Protein AF-A0A524QUI2-F1 (afdb_monomer)

Radius of gyration: 18.44 Å; Cα contacts (8 Å, |Δi|>4): 104; chains: 1; bounding box: 40×35×57 Å

Sequence (102 aa):
MTIYIGADSATIFTHPLTTIGPIGFDQATVDGNGIVTAEIVTNNTINLAAEDLHVFSNRSLYVASVVTLPGTNNQIVRVRASDYFDINGIVEISARVGGEDF

Secondary struct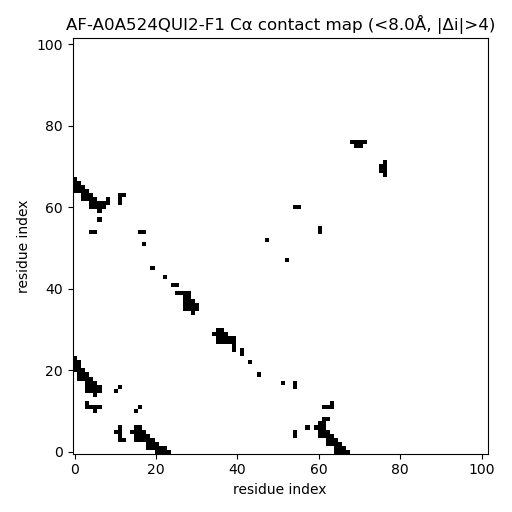ure (DSSP, 8-state):
-EEEEES-TTTTTTS-SEEE-PPP-PPPPB-TTS-B-S--------PPPHHHHGGGGSSS-EEEEE-----BTTBPP---TT--------------------

Mean predicted aligned error: 8.12 Å

Foldseek 3Di:
DKKFKDLDPVCRVPDGQDMFDPDDDDDADADPVRHRPDDGDDDDDTDDDPSRCVSVVRPDMDMDDDDDDDDDPPDDDDDDPPDDDDDDDDDDDDDDDDDDDD

Structure (mmCIF, N/CA/C/O backbone):
data_AF-A0A524QUI2-F1
#
_entry.id   AF-A0A524QUI2-F1
#
loop_
_atom_site.group_PDB
_atom_site.id
_atom_site.type_symbol
_atom_site.label_atom_id
_atom_site.label_alt_id
_atom_site.label_comp_id
_atom_site.label_asym_id
_atom_site.label_entity_id
_atom_site.label_seq_id
_atom_site.pdbx_PDB_ins_code
_atom_site.Cartn_x
_atom_site.Cartn_y
_atom_site.Cartn_z
_atom_site.occupancy
_atom_site.B_iso_or_equiv
_atom_site.auth_seq_id
_atom_site.auth_comp_id
_atom_site.auth_asym_id
_atom_site.auth_atom_id
_atom_site.pdbx_PDB_model_num
ATOM 1 N N . MET A 1 1 ? -4.219 4.447 0.120 1.00 87.31 1 MET A N 1
ATOM 2 C CA . MET A 1 1 ? -2.845 3.912 0.204 1.00 87.31 1 MET A CA 1
ATOM 3 C C . MET A 1 1 ? -2.102 4.220 -1.076 1.00 87.31 1 MET A C 1
ATOM 5 O O . MET A 1 1 ? -2.717 4.232 -2.132 1.00 87.31 1 MET A O 1
ATOM 9 N N . THR A 1 2 ? -0.799 4.431 -0.978 1.00 91.12 2 THR A N 1
ATOM 10 C CA . THR A 1 2 ? 0.104 4.522 -2.129 1.00 91.12 2 THR A CA 1
ATOM 11 C C . THR A 1 2 ? 1.245 3.542 -1.912 1.00 91.12 2 THR A C 1
ATOM 13 O O . THR A 1 2 ? 1.756 3.440 -0.796 1.00 91.12 2 THR A O 1
ATOM 16 N N . ILE A 1 3 ? 1.626 2.815 -2.955 1.00 90.38 3 ILE A N 1
ATOM 17 C CA . ILE A 1 3 ? 2.794 1.936 -2.958 1.00 90.38 3 ILE A CA 1
ATOM 18 C C . ILE A 1 3 ? 3.903 2.637 -3.744 1.00 90.38 3 ILE A C 1
ATOM 20 O O . ILE A 1 3 ? 3.676 3.139 -4.839 1.00 90.38 3 ILE A O 1
ATOM 24 N N . TYR A 1 4 ? 5.098 2.668 -3.178 1.00 92.19 4 TYR A N 1
ATOM 25 C CA . TYR A 1 4 ? 6.314 3.199 -3.772 1.00 92.19 4 TYR A CA 1
ATOM 26 C C . TYR A 1 4 ? 7.232 2.028 -4.092 1.00 92.19 4 TYR A C 1
ATOM 28 O O . TYR A 1 4 ? 7.400 1.130 -3.263 1.00 92.19 4 TYR A O 1
ATOM 36 N N . ILE A 1 5 ? 7.831 2.043 -5.278 1.00 91.12 5 ILE A N 1
ATOM 37 C CA . ILE A 1 5 ? 8.799 1.035 -5.706 1.00 91.12 5 ILE A CA 1
ATOM 38 C C . ILE A 1 5 ? 10.091 1.753 -6.089 1.00 91.12 5 ILE A C 1
ATOM 40 O O . ILE A 1 5 ? 10.059 2.750 -6.811 1.00 91.12 5 ILE A O 1
ATOM 44 N N . GLY A 1 6 ? 11.234 1.264 -5.610 1.00 92.56 6 GLY A N 1
ATOM 45 C CA . GLY A 1 6 ? 12.534 1.881 -5.876 1.00 92.56 6 GLY A CA 1
ATOM 46 C C . GLY A 1 6 ? 13.704 0.903 -5.802 1.00 92.56 6 GLY A C 1
ATOM 47 O O . GLY A 1 6 ? 13.580 -0.185 -5.248 1.00 92.56 6 GLY A O 1
ATOM 48 N N . ALA A 1 7 ? 14.855 1.297 -6.350 1.00 92.81 7 ALA A N 1
ATOM 49 C CA . ALA A 1 7 ? 16.093 0.509 -6.286 1.00 92.81 7 ALA A CA 1
ATOM 50 C C . ALA A 1 7 ? 16.898 0.732 -4.990 1.00 92.81 7 ALA A C 1
ATOM 52 O O . ALA A 1 7 ? 17.808 -0.039 -4.690 1.00 92.81 7 ALA A O 1
ATOM 53 N N . ASP A 1 8 ? 16.556 1.764 -4.214 1.00 93.50 8 ASP A N 1
ATOM 54 C CA . ASP A 1 8 ? 17.199 2.122 -2.951 1.00 93.50 8 ASP A CA 1
ATOM 55 C C . ASP A 1 8 ? 16.134 2.444 -1.893 1.00 93.50 8 ASP A C 1
ATOM 57 O O . ASP A 1 8 ? 15.270 3.304 -2.083 1.00 93.50 8 ASP A O 1
ATOM 61 N N . SER A 1 9 ? 16.186 1.739 -0.764 1.00 94.50 9 SER A N 1
ATOM 62 C CA . SER A 1 9 ? 15.239 1.910 0.337 1.00 94.50 9 SER A CA 1
ATOM 63 C C . SER A 1 9 ? 15.395 3.247 1.062 1.00 94.50 9 SER A C 1
ATOM 65 O O . SER A 1 9 ? 14.417 3.733 1.630 1.00 94.50 9 SER A O 1
ATOM 67 N N . ALA A 1 10 ? 16.576 3.874 1.027 1.00 96.00 10 ALA A N 1
ATOM 68 C CA . ALA A 1 10 ? 16.807 5.159 1.688 1.00 96.00 10 ALA A CA 1
ATOM 69 C C . ALA A 1 10 ? 16.078 6.317 0.986 1.00 96.00 10 ALA A C 1
ATOM 71 O O . ALA A 1 10 ? 15.720 7.310 1.621 1.00 96.00 10 ALA A O 1
ATOM 72 N N . THR A 1 11 ? 15.839 6.188 -0.320 1.00 95.31 11 THR A N 1
ATOM 73 C CA . THR A 1 11 ? 15.268 7.248 -1.162 1.00 95.31 11 THR A CA 1
ATOM 74 C C . THR A 1 11 ? 13.858 6.941 -1.661 1.00 95.31 11 THR A C 1
ATOM 76 O O . THR A 1 11 ? 13.225 7.822 -2.237 1.00 95.31 11 THR A O 1
ATOM 79 N N . ILE A 1 12 ? 13.307 5.759 -1.368 1.00 95.06 12 ILE A N 1
ATOM 80 C CA . ILE A 1 12 ? 12.038 5.257 -1.925 1.00 95.06 12 ILE A CA 1
ATOM 81 C C . ILE A 1 12 ? 10.831 6.204 -1.781 1.00 95.06 12 ILE A C 1
ATOM 83 O O . ILE A 1 12 ? 9.965 6.224 -2.649 1.00 95.06 12 ILE A O 1
ATOM 87 N N . PHE A 1 13 ? 10.771 7.024 -0.726 1.00 94.88 13 PHE A N 1
ATOM 88 C CA . PHE A 1 13 ? 9.671 7.977 -0.516 1.00 94.88 13 PHE A CA 1
ATOM 89 C C . PHE A 1 13 ? 9.876 9.341 -1.190 1.00 94.88 13 PHE A C 1
ATOM 91 O O . PHE A 1 13 ? 8.920 10.101 -1.319 1.00 94.88 13 PHE A O 1
ATOM 98 N N . THR A 1 14 ? 11.106 9.678 -1.589 1.00 95.25 14 THR A N 1
ATOM 99 C CA . THR A 1 14 ? 11.446 10.984 -2.190 1.00 95.25 14 THR A CA 1
ATOM 100 C C . THR A 1 14 ? 11.791 10.882 -3.672 1.00 95.25 14 THR A C 1
ATOM 102 O O . THR A 1 14 ? 11.472 11.793 -4.427 1.00 95.25 14 THR A O 1
ATOM 105 N N . HIS A 1 15 ? 12.391 9.768 -4.093 1.00 94.81 15 HIS A N 1
ATOM 106 C CA . HIS A 1 15 ? 12.785 9.480 -5.471 1.00 94.81 15 HIS A CA 1
ATOM 107 C C . HIS A 1 15 ? 12.399 8.035 -5.851 1.00 94.81 15 HIS A C 1
ATOM 109 O O . HIS A 1 15 ? 13.277 7.208 -6.111 1.00 94.81 15 HIS A O 1
ATOM 115 N N . PRO A 1 16 ? 11.098 7.683 -5.835 1.00 93.38 16 PRO A N 1
ATOM 116 C CA . PRO A 1 16 ? 10.652 6.370 -6.292 1.00 93.38 16 PRO A CA 1
ATOM 117 C C . PRO A 1 16 ? 10.916 6.188 -7.791 1.00 93.38 16 PRO A C 1
ATOM 119 O O . PRO A 1 16 ? 10.870 7.148 -8.559 1.00 93.38 16 PRO A O 1
ATOM 122 N N . LEU A 1 17 ? 11.126 4.941 -8.215 1.00 91.50 17 LEU A N 1
ATOM 123 C CA . LEU A 1 17 ? 11.143 4.583 -9.636 1.00 91.50 17 LEU A CA 1
ATOM 124 C C . LEU A 1 17 ? 9.729 4.571 -10.224 1.00 91.50 17 LEU A C 1
ATOM 126 O O . LEU A 1 17 ? 9.536 5.007 -11.351 1.00 91.50 17 LEU A O 1
ATOM 130 N N . THR A 1 18 ? 8.748 4.078 -9.462 1.00 90.69 18 THR A N 1
ATOM 131 C CA . THR A 1 18 ? 7.323 4.186 -9.801 1.00 90.69 18 THR A CA 1
ATOM 132 C C . THR A 1 18 ? 6.471 4.253 -8.533 1.00 90.69 18 THR A C 1
ATOM 134 O O . THR A 1 18 ? 6.905 3.862 -7.439 1.00 90.69 18 THR A O 1
ATOM 137 N N . THR A 1 19 ? 5.253 4.764 -8.681 1.00 91.25 19 THR A N 1
ATOM 138 C CA . THR A 1 19 ? 4.245 4.828 -7.628 1.00 91.25 19 THR A CA 1
ATOM 139 C C . THR A 1 19 ? 2.937 4.221 -8.116 1.00 91.25 19 THR A C 1
ATOM 141 O O . THR A 1 19 ? 2.461 4.496 -9.211 1.00 91.25 19 THR A O 1
ATOM 144 N N . ILE A 1 20 ? 2.339 3.382 -7.277 1.00 87.56 20 ILE A N 1
ATOM 145 C CA . ILE A 1 20 ? 1.084 2.697 -7.557 1.00 87.56 20 ILE A CA 1
ATOM 146 C C . ILE A 1 20 ? 0.027 3.226 -6.585 1.00 87.56 20 ILE A C 1
ATOM 148 O O . ILE A 1 20 ? 0.147 3.078 -5.365 1.00 87.56 20 ILE A O 1
ATOM 152 N N . GLY A 1 21 ? -1.024 3.844 -7.123 1.00 86.94 21 GLY A N 1
ATOM 153 C CA . GLY A 1 21 ? -2.154 4.360 -6.355 1.00 86.94 21 GLY A CA 1
ATOM 154 C C . GLY A 1 21 ? -2.769 5.636 -6.946 1.00 86.94 21 GLY A C 1
ATOM 155 O O . GLY A 1 21 ? -2.402 6.037 -8.048 1.00 86.94 21 GLY A O 1
ATOM 156 N N . PRO A 1 22 ? -3.698 6.287 -6.220 1.00 87.06 22 PRO A N 1
ATOM 157 C CA . PRO A 1 22 ? -4.161 5.926 -4.881 1.00 87.06 22 PRO A CA 1
ATOM 158 C C . PRO A 1 22 ? -5.030 4.662 -4.880 1.00 87.06 22 PRO A C 1
ATOM 160 O O . PRO A 1 22 ? -5.937 4.500 -5.687 1.00 87.06 22 PRO A O 1
ATOM 163 N N . ILE A 1 23 ? -4.763 3.778 -3.925 1.00 85.75 23 ILE A N 1
ATOM 164 C CA . ILE A 1 23 ? -5.541 2.572 -3.643 1.00 85.75 23 ILE A CA 1
ATOM 165 C C . ILE A 1 23 ? -6.525 2.902 -2.525 1.00 85.75 23 ILE A C 1
ATOM 167 O O . ILE A 1 23 ? -6.109 3.273 -1.420 1.00 85.75 23 ILE A O 1
ATOM 171 N N . GLY A 1 24 ? -7.816 2.817 -2.826 1.00 82.75 24 GLY A N 1
ATOM 172 C CA . GLY A 1 24 ? -8.885 2.988 -1.849 1.00 82.75 24 GLY A CA 1
ATOM 173 C C . GLY A 1 24 ? -9.164 1.698 -1.082 1.00 82.75 24 GLY A C 1
ATOM 174 O O . GLY A 1 24 ? -8.928 0.599 -1.585 1.00 82.75 24 GLY A O 1
ATOM 175 N N . PHE A 1 25 ? -9.691 1.858 0.127 1.00 80.44 25 PHE A N 1
ATOM 176 C CA . PHE A 1 25 ? -10.291 0.775 0.896 1.00 80.44 25 PHE A CA 1
ATOM 177 C C . PHE A 1 25 ? -11.647 1.239 1.391 1.00 80.44 25 PHE A C 1
ATOM 179 O O . PHE A 1 25 ? -11.815 2.414 1.734 1.00 80.44 25 PHE A O 1
ATOM 186 N N . ASP A 1 26 ? -12.583 0.307 1.449 1.00 81.88 26 ASP A N 1
ATOM 187 C CA . ASP A 1 26 ? -13.869 0.560 2.072 1.00 81.88 26 ASP A CA 1
ATOM 188 C C . ASP A 1 26 ? -13.715 0.620 3.596 1.00 81.88 26 ASP A C 1
ATOM 190 O O . ASP A 1 26 ? -12.788 0.057 4.184 1.00 81.88 26 ASP A O 1
ATOM 194 N N . GLN A 1 27 ? -14.626 1.330 4.257 1.00 78.94 27 GLN A N 1
ATOM 195 C CA . GLN A 1 27 ? -14.628 1.414 5.711 1.00 78.94 27 GLN A CA 1
ATOM 196 C C . GLN A 1 27 ? -15.169 0.112 6.315 1.00 78.94 27 GLN A C 1
ATOM 198 O O . GLN A 1 27 ? -16.246 -0.355 5.947 1.00 78.94 27 GLN A O 1
ATOM 203 N N . ALA A 1 28 ? -14.449 -0.445 7.290 1.00 82.31 28 ALA A N 1
ATOM 204 C CA . ALA A 1 28 ? -14.922 -1.597 8.047 1.00 82.31 28 ALA A CA 1
ATOM 205 C C . ALA A 1 28 ? -16.154 -1.249 8.9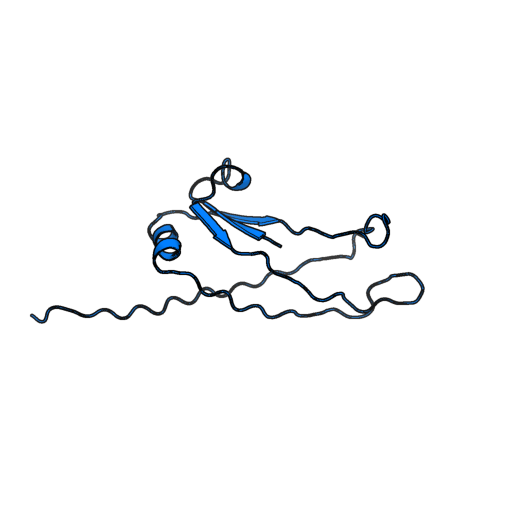05 1.00 82.31 28 ALA A C 1
ATOM 207 O O . ALA A 1 28 ? -16.314 -0.117 9.369 1.00 82.31 28 ALA A O 1
ATOM 208 N N . THR A 1 29 ? -17.017 -2.236 9.157 1.00 85.38 29 THR A N 1
ATOM 209 C CA . THR A 1 29 ? -18.202 -2.036 10.009 1.00 85.38 29 THR A CA 1
ATOM 210 C C . THR A 1 29 ? -17.781 -1.879 11.468 1.00 85.38 29 THR A C 1
ATOM 212 O O . THR A 1 29 ? -17.026 -2.703 11.992 1.00 85.38 29 THR A O 1
ATOM 215 N N . VAL A 1 30 ? -18.297 -0.850 12.144 1.00 85.12 30 VAL A N 1
ATOM 216 C CA . VAL A 1 30 ? -17.996 -0.560 13.554 1.00 85.12 30 VAL A CA 1
ATOM 217 C C . VAL A 1 30 ? -19.225 -0.692 14.457 1.00 85.12 30 VAL A C 1
ATOM 219 O O . VAL A 1 30 ? -20.352 -0.496 14.006 1.00 85.12 30 VAL A O 1
ATOM 222 N N . ASP A 1 31 ? -19.016 -1.012 15.735 1.00 87.25 31 ASP A N 1
ATOM 223 C CA . ASP A 1 31 ? -20.060 -0.982 16.765 1.00 87.25 31 ASP A CA 1
ATOM 224 C C . ASP A 1 31 ? -20.385 0.454 17.234 1.00 87.25 31 ASP A C 1
ATOM 226 O O . ASP A 1 31 ? -19.803 1.442 16.778 1.00 87.25 31 ASP A O 1
ATOM 230 N N . GLY A 1 32 ? -21.298 0.583 18.204 1.00 86.94 32 GLY A N 1
ATOM 231 C CA . GLY A 1 32 ? -21.666 1.875 18.800 1.00 86.94 32 GLY A CA 1
ATOM 232 C C . GLY A 1 32 ? -20.529 2.607 19.534 1.00 86.94 32 GLY A C 1
ATOM 233 O O . GLY A 1 32 ? -20.685 3.779 19.865 1.00 86.94 32 GLY A O 1
ATOM 234 N N . ASN A 1 33 ? -19.388 1.951 19.768 1.00 85.12 33 ASN A N 1
ATOM 235 C CA . ASN A 1 33 ? -18.181 2.524 20.369 1.00 85.12 33 ASN A CA 1
ATOM 236 C C . ASN A 1 33 ? -17.076 2.797 19.327 1.00 85.12 33 ASN A C 1
ATOM 238 O O . ASN A 1 33 ? -15.946 3.132 19.702 1.00 85.12 33 ASN A O 1
ATOM 242 N N . GLY A 1 34 ? -17.368 2.624 18.033 1.00 79.75 34 GLY A N 1
ATOM 243 C CA . GLY A 1 34 ? -16.402 2.792 16.950 1.00 79.75 34 GLY A CA 1
ATOM 244 C C . GLY A 1 34 ? -15.367 1.664 16.866 1.00 79.75 34 GLY A C 1
ATOM 245 O O . GLY A 1 34 ? -14.269 1.890 16.359 1.00 79.75 34 GLY A O 1
ATOM 246 N N . ILE A 1 35 ? -15.667 0.477 17.402 1.00 82.81 35 ILE A N 1
ATOM 247 C CA . ILE A 1 35 ? -14.795 -0.703 17.336 1.00 82.81 35 ILE A CA 1
ATOM 248 C C . ILE A 1 35 ? -15.128 -1.502 16.086 1.00 82.81 35 ILE A C 1
ATOM 250 O O . ILE A 1 35 ? -16.290 -1.831 15.873 1.00 82.81 35 ILE A O 1
ATOM 254 N N . VAL A 1 36 ? -14.115 -1.853 15.292 1.00 83.69 36 VAL A N 1
ATOM 255 C CA . VAL A 1 36 ? -14.281 -2.734 14.129 1.00 83.69 36 VAL A CA 1
ATOM 256 C C . VAL A 1 36 ? -14.841 -4.086 14.580 1.00 83.69 36 VAL A C 1
ATOM 258 O O . VAL A 1 36 ? -14.278 -4.741 15.454 1.00 83.69 36 VAL A O 1
ATOM 261 N N . THR A 1 37 ? -15.964 -4.489 13.990 1.00 89.19 37 THR A N 1
ATOM 262 C CA . THR A 1 37 ? -16.680 -5.737 14.326 1.00 89.19 37 THR A CA 1
ATOM 263 C C . THR A 1 37 ? -16.471 -6.839 13.296 1.00 89.19 37 THR A C 1
ATOM 265 O O . THR A 1 37 ? -16.632 -8.014 13.616 1.00 89.19 37 THR A O 1
ATOM 268 N N . ALA A 1 38 ? -16.098 -6.466 12.075 1.00 86.50 38 ALA A N 1
ATOM 269 C CA . ALA A 1 38 ? -15.781 -7.376 10.989 1.00 86.50 38 ALA A CA 1
ATOM 270 C C . ALA A 1 38 ? -14.693 -6.757 10.109 1.00 86.50 38 ALA A C 1
ATOM 272 O O . ALA A 1 38 ? -14.691 -5.543 9.885 1.00 86.50 38 ALA A O 1
ATOM 273 N N . GLU A 1 39 ? -13.782 -7.593 9.614 1.00 84.94 39 GLU A N 1
ATOM 274 C CA . GLU A 1 39 ? -12.817 -7.181 8.599 1.00 84.94 39 GLU A CA 1
ATOM 275 C C . GLU A 1 39 ? -13.520 -6.829 7.284 1.00 84.94 39 GLU A C 1
ATOM 277 O O . GLU A 1 39 ? -14.625 -7.297 6.997 1.00 84.94 39 GLU A O 1
ATOM 282 N N . ILE A 1 40 ? -12.860 -6.008 6.473 1.00 84.81 40 ILE A N 1
ATOM 283 C CA . ILE A 1 40 ? -13.274 -5.749 5.101 1.00 84.81 40 ILE A CA 1
ATOM 284 C C . ILE A 1 40 ? -12.121 -6.092 4.172 1.00 84.81 40 ILE A C 1
ATOM 286 O O . ILE A 1 40 ? -10.978 -5.702 4.407 1.00 84.81 40 ILE A O 1
ATOM 290 N N . VAL A 1 41 ? -12.433 -6.842 3.121 1.00 84.19 41 VAL A N 1
ATOM 291 C CA . VAL A 1 41 ? -11.464 -7.226 2.099 1.00 84.19 41 VAL A CA 1
ATOM 292 C C . VAL A 1 41 ? -11.767 -6.414 0.852 1.00 84.19 41 VAL A C 1
ATOM 294 O O . VAL A 1 41 ? -12.794 -6.615 0.206 1.00 84.19 41 VAL A O 1
ATOM 297 N N . THR A 1 42 ? -10.870 -5.495 0.504 1.00 83.06 42 THR A N 1
ATOM 298 C CA . THR A 1 42 ? -10.960 -4.744 -0.750 1.00 83.06 42 THR A CA 1
ATOM 299 C C . THR A 1 42 ? -9.981 -5.336 -1.757 1.00 83.06 42 THR A C 1
ATOM 301 O O . THR A 1 42 ? -8.766 -5.254 -1.582 1.00 83.06 42 THR A O 1
ATOM 304 N N . ASN A 1 43 ? -10.514 -5.898 -2.841 1.00 83.06 43 ASN A N 1
ATOM 305 C CA . ASN A 1 43 ? -9.711 -6.378 -3.961 1.00 83.06 43 ASN A CA 1
ATOM 306 C C . ASN A 1 43 ? -9.521 -5.247 -4.972 1.00 83.06 43 ASN A C 1
ATOM 308 O O . ASN A 1 43 ? -10.490 -4.751 -5.540 1.00 83.06 43 ASN A O 1
ATOM 312 N N . ASN A 1 44 ? -8.270 -4.858 -5.206 1.00 80.31 44 ASN A N 1
ATOM 313 C CA . ASN A 1 44 ? -7.915 -3.854 -6.201 1.00 80.31 44 ASN A CA 1
ATOM 314 C C . ASN A 1 44 ? -7.051 -4.505 -7.283 1.00 80.31 44 ASN A C 1
ATOM 316 O O . ASN A 1 44 ? -6.024 -5.107 -6.977 1.00 80.31 44 ASN A O 1
ATOM 320 N N . THR A 1 45 ? -7.442 -4.349 -8.546 1.00 82.19 45 THR A N 1
ATOM 321 C CA . THR A 1 45 ? -6.590 -4.689 -9.690 1.00 82.19 45 THR A CA 1
ATOM 322 C C . THR A 1 45 ? -5.996 -3.407 -10.237 1.00 82.19 45 THR A C 1
ATOM 324 O O . THR A 1 45 ? -6.728 -2.488 -10.601 1.00 82.19 45 THR A O 1
ATOM 327 N N . ILE A 1 46 ? -4.669 -3.345 -10.290 1.00 80.06 46 ILE A N 1
ATOM 328 C CA . ILE A 1 46 ? -3.956 -2.169 -10.776 1.00 80.06 46 ILE A CA 1
ATOM 329 C C . ILE A 1 46 ? -3.155 -2.586 -11.994 1.00 80.06 46 ILE A C 1
ATOM 331 O O . ILE A 1 46 ? -2.283 -3.447 -11.910 1.00 80.06 46 ILE A O 1
ATOM 335 N N . ASN A 1 47 ? -3.491 -1.988 -13.131 1.00 80.44 47 ASN A N 1
ATOM 336 C CA . ASN A 1 47 ? -2.801 -2.249 -14.382 1.00 80.44 47 ASN A CA 1
ATOM 337 C C . ASN A 1 47 ? -1.594 -1.321 -14.475 1.00 80.44 47 ASN A C 1
ATOM 339 O O . ASN A 1 47 ? -1.748 -0.104 -14.392 1.00 80.44 47 ASN A O 1
ATOM 343 N N . LEU A 1 48 ? -0.414 -1.906 -14.653 1.00 77.62 48 LEU A N 1
ATOM 344 C CA . LEU A 1 48 ? 0.823 -1.169 -14.886 1.00 77.62 48 LEU A CA 1
ATOM 345 C C . LEU A 1 48 ? 1.000 -0.927 -16.384 1.00 77.62 48 LEU A C 1
ATOM 347 O O . LEU A 1 48 ? 0.768 -1.833 -17.193 1.00 77.62 48 LEU A O 1
ATOM 351 N N . ALA A 1 49 ? 1.404 0.287 -16.755 1.00 78.75 49 ALA A N 1
ATOM 352 C CA . ALA A 1 49 ? 1.736 0.599 -18.137 1.00 78.75 49 ALA A CA 1
ATOM 353 C C . ALA A 1 49 ? 3.126 0.050 -18.494 1.00 78.75 49 ALA A C 1
ATOM 355 O O . ALA A 1 49 ? 3.935 -0.267 -17.626 1.00 78.75 49 ALA A O 1
ATOM 356 N N . ALA A 1 50 ? 3.432 -0.047 -19.791 1.00 74.62 50 ALA A N 1
ATOM 357 C CA . ALA A 1 50 ? 4.731 -0.544 -20.252 1.00 74.62 50 ALA A CA 1
ATOM 358 C C . ALA A 1 50 ? 5.915 0.254 -19.667 1.00 74.62 50 ALA A C 1
ATOM 360 O O . ALA A 1 50 ? 6.953 -0.324 -19.357 1.00 74.62 50 ALA A O 1
ATOM 361 N N . GLU A 1 51 ? 5.735 1.560 -19.462 1.00 76.50 51 GLU A N 1
ATOM 362 C CA . GLU A 1 51 ? 6.721 2.439 -18.827 1.00 76.50 51 GLU A CA 1
ATOM 363 C C . GLU A 1 51 ? 6.984 2.096 -17.351 1.00 76.50 51 GLU A C 1
ATOM 365 O O . GLU A 1 51 ? 8.134 2.134 -16.913 1.00 76.50 51 GLU A O 1
ATOM 370 N N . ASP A 1 52 ? 5.962 1.648 -16.617 1.00 76.69 52 ASP A N 1
ATOM 371 C CA . ASP A 1 52 ? 6.089 1.188 -15.230 1.00 76.69 52 ASP A CA 1
ATOM 372 C C . ASP A 1 52 ? 6.792 -0.170 -15.131 1.00 76.69 52 ASP A C 1
ATOM 374 O O . ASP A 1 52 ? 7.403 -0.491 -14.112 1.00 76.69 52 ASP A O 1
ATOM 378 N N . LEU A 1 53 ? 6.741 -0.989 -16.187 1.00 77.75 53 LEU A N 1
ATOM 379 C CA . LEU A 1 53 ? 7.365 -2.314 -16.180 1.00 77.75 53 LEU A CA 1
ATOM 380 C C . LEU A 1 53 ? 8.896 -2.248 -16.221 1.00 77.75 53 LEU A C 1
ATOM 382 O O . LEU A 1 53 ? 9.557 -3.205 -15.810 1.00 77.75 53 LEU A O 1
ATOM 386 N N . HIS A 1 54 ? 9.480 -1.124 -16.651 1.00 78.56 54 HIS A N 1
ATOM 387 C CA . HIS A 1 54 ? 10.934 -0.952 -16.659 1.00 78.56 54 HIS A CA 1
ATOM 388 C C . HIS A 1 54 ? 11.550 -1.04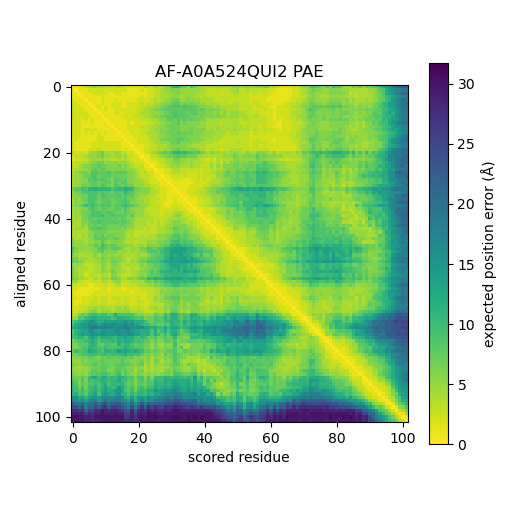5 -15.262 1.00 78.56 54 HIS A C 1
ATOM 390 O O . HIS A 1 54 ? 12.716 -1.414 -15.137 1.00 78.56 54 HIS A O 1
ATOM 396 N N . VAL A 1 55 ? 10.788 -0.798 -14.192 1.00 80.00 55 VAL A N 1
ATOM 397 C CA . VAL A 1 55 ? 11.324 -0.942 -12.832 1.00 80.00 55 VAL A CA 1
ATOM 398 C C . VAL A 1 55 ? 11.774 -2.379 -12.557 1.00 80.00 55 VAL A C 1
ATOM 400 O O . VAL A 1 55 ? 12.771 -2.577 -11.865 1.00 80.00 55 VAL A O 1
ATOM 403 N N . PHE A 1 56 ? 11.132 -3.377 -13.172 1.00 80.06 56 PHE A N 1
ATOM 404 C CA . PHE A 1 56 ? 11.462 -4.794 -13.000 1.00 80.06 56 PHE A CA 1
ATOM 405 C C . PHE A 1 56 ? 12.765 -5.226 -13.685 1.00 80.06 56 PHE A C 1
ATOM 407 O O . PHE A 1 56 ? 13.213 -6.348 -13.459 1.00 80.06 56 PHE A O 1
ATOM 414 N N . SER A 1 57 ? 13.430 -4.357 -14.457 1.00 82.06 57 SER A N 1
ATOM 415 C CA . SER A 1 57 ? 14.792 -4.637 -14.934 1.00 82.06 57 SER A CA 1
ATOM 416 C C . SER A 1 57 ? 15.867 -4.399 -13.865 1.00 82.06 57 SER A C 1
ATOM 418 O O . SER A 1 57 ? 17.037 -4.708 -14.092 1.00 82.06 57 SER A O 1
ATOM 420 N N . ASN A 1 58 ? 15.510 -3.826 -12.710 1.00 82.19 58 ASN A N 1
ATOM 421 C CA . ASN A 1 58 ? 16.446 -3.621 -11.609 1.00 82.19 58 ASN A CA 1
ATOM 422 C C . ASN A 1 58 ? 16.721 -4.939 -10.880 1.00 82.19 58 ASN A C 1
ATOM 424 O O . ASN A 1 58 ? 15.810 -5.697 -10.560 1.00 82.19 58 ASN A O 1
ATOM 428 N N . ARG A 1 59 ? 17.995 -5.188 -10.556 1.00 82.88 59 ARG A N 1
ATOM 429 C CA . ARG A 1 59 ? 18.424 -6.408 -9.849 1.00 82.88 59 ARG A CA 1
ATOM 430 C C . ARG A 1 59 ? 17.818 -6.532 -8.447 1.00 82.88 59 ARG A C 1
ATOM 432 O O . ARG A 1 59 ? 17.590 -7.643 -7.981 1.00 82.88 59 ARG A O 1
ATOM 439 N N . SER A 1 60 ? 17.596 -5.397 -7.792 1.00 86.50 60 SER A N 1
ATOM 440 C CA . SER A 1 60 ? 16.965 -5.310 -6.482 1.00 86.50 60 SER A CA 1
ATOM 441 C C . SER A 1 60 ? 15.863 -4.269 -6.537 1.00 86.50 60 SER A C 1
ATOM 443 O O . SER A 1 60 ? 16.066 -3.177 -7.069 1.00 86.50 60 SER A O 1
ATOM 445 N N . LEU A 1 61 ? 14.720 -4.609 -5.954 1.00 88.94 61 LEU A N 1
ATOM 446 C CA . LEU A 1 61 ? 13.592 -3.711 -5.794 1.00 88.94 61 LEU A CA 1
ATOM 447 C C . LEU A 1 61 ? 13.152 -3.707 -4.339 1.00 88.94 61 LEU A C 1
ATOM 449 O O . LEU A 1 61 ? 13.009 -4.755 -3.710 1.00 88.94 61 LEU A O 1
ATOM 453 N N . TYR A 1 62 ? 12.922 -2.508 -3.835 1.00 91.00 62 TYR A N 1
ATOM 454 C CA . TYR A 1 62 ? 12.295 -2.251 -2.556 1.00 91.00 62 TYR A CA 1
ATOM 455 C C . TYR A 1 62 ? 10.877 -1.768 -2.810 1.00 91.00 62 TYR A C 1
ATOM 457 O O . TYR A 1 62 ? 10.622 -1.017 -3.754 1.00 91.00 62 TYR A O 1
ATOM 465 N N . VAL A 1 63 ? 9.968 -2.200 -1.945 1.00 89.31 63 VAL A N 1
ATOM 466 C CA . VAL A 1 63 ? 8.564 -1.805 -1.967 1.00 89.31 63 VAL A CA 1
ATOM 467 C C . VAL A 1 63 ? 8.238 -1.207 -0.610 1.00 89.31 63 VAL A C 1
ATOM 469 O O . VAL A 1 63 ? 8.522 -1.814 0.422 1.00 89.31 63 VAL A O 1
ATOM 472 N N . ALA A 1 64 ? 7.647 -0.020 -0.610 1.00 90.75 64 ALA A N 1
ATOM 473 C CA . ALA A 1 64 ? 7.151 0.628 0.592 1.00 90.75 64 ALA A CA 1
ATOM 474 C C . ALA A 1 64 ? 5.700 1.054 0.389 1.00 90.75 64 ALA A C 1
ATOM 476 O O . ALA A 1 64 ? 5.329 1.519 -0.685 1.00 90.75 64 ALA A O 1
ATOM 477 N N . SER A 1 65 ? 4.870 0.922 1.418 1.00 88.88 65 SER A N 1
ATOM 478 C CA . SER A 1 65 ? 3.476 1.357 1.381 1.00 88.88 65 SER A CA 1
ATOM 479 C C . SER A 1 65 ? 3.236 2.487 2.375 1.00 88.88 65 SER A C 1
ATOM 481 O O . SER A 1 65 ? 3.757 2.495 3.490 1.00 88.88 65 SER A O 1
ATOM 483 N N . VAL A 1 66 ? 2.427 3.459 1.960 1.00 89.38 66 VAL A N 1
ATOM 484 C CA . VAL A 1 66 ? 1.912 4.520 2.826 1.00 89.38 66 VAL A CA 1
ATOM 485 C C . VAL A 1 66 ? 0.401 4.385 2.886 1.00 89.38 66 VAL A C 1
ATOM 487 O O . VAL A 1 66 ? -0.302 4.528 1.880 1.00 89.38 66 VAL A O 1
ATOM 490 N N . VAL A 1 67 ? -0.109 4.113 4.084 1.00 84.12 67 VAL A N 1
ATOM 491 C CA . VAL A 1 67 ? -1.543 4.077 4.367 1.00 84.12 67 VAL A CA 1
ATOM 492 C C . VAL A 1 67 ? -1.927 5.381 5.051 1.00 84.12 67 VAL A C 1
ATOM 494 O O . VAL A 1 67 ? -1.449 5.699 6.135 1.00 84.12 67 VAL A O 1
ATOM 497 N N . THR A 1 68 ? -2.799 6.149 4.406 1.00 83.50 68 THR A N 1
ATOM 498 C CA . THR A 1 68 ? -3.399 7.346 4.995 1.00 83.50 68 THR A CA 1
ATOM 499 C C . THR A 1 68 ? -4.755 6.969 5.569 1.00 83.50 68 THR A C 1
ATOM 501 O O . THR A 1 68 ? -5.603 6.463 4.838 1.00 83.50 68 THR A O 1
ATOM 504 N N . LEU A 1 69 ? -4.953 7.226 6.862 1.00 80.12 69 LEU A N 1
ATOM 505 C CA . LEU A 1 69 ? -6.222 7.022 7.560 1.00 80.12 69 LEU A CA 1
ATOM 506 C C . LEU A 1 69 ? -6.886 8.386 7.769 1.00 80.12 69 LEU A C 1
ATOM 508 O O . LEU A 1 69 ? -6.553 9.079 8.735 1.00 80.12 69 LEU A O 1
ATOM 512 N N . PRO A 1 70 ? -7.761 8.829 6.849 1.00 71.12 70 PRO A N 1
ATOM 513 C CA . PRO A 1 70 ? -8.429 10.107 7.009 1.00 71.12 70 PRO A CA 1
ATOM 514 C C . PRO A 1 70 ? -9.366 10.053 8.218 1.00 71.12 70 PRO A C 1
ATOM 516 O O . PRO A 1 70 ? -10.150 9.121 8.390 1.00 71.12 70 PRO A O 1
ATOM 519 N N . GLY A 1 71 ? -9.283 11.079 9.059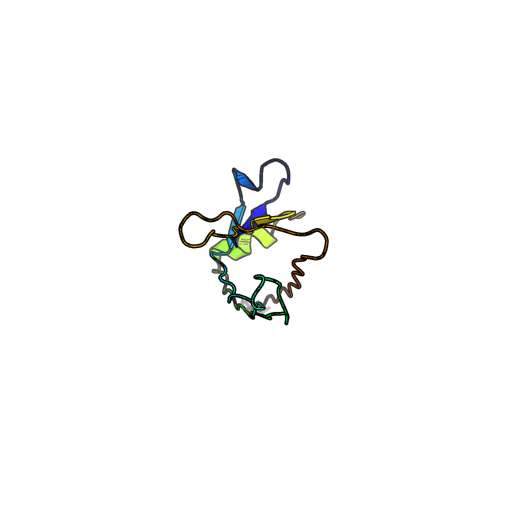 1.00 69.25 71 GLY A N 1
ATOM 520 C CA . GLY A 1 71 ? -10.282 11.332 10.086 1.00 69.25 71 GLY A CA 1
ATOM 521 C C . GLY A 1 71 ? -11.641 11.688 9.485 1.00 69.25 71 GLY A C 1
ATOM 522 O O . GLY A 1 71 ? -11.725 12.140 8.345 1.00 69.25 71 GLY A O 1
ATOM 523 N N . THR A 1 72 ? -12.711 11.546 10.266 1.00 69.12 72 THR A N 1
ATOM 524 C CA . THR A 1 72 ? -14.043 12.057 9.895 1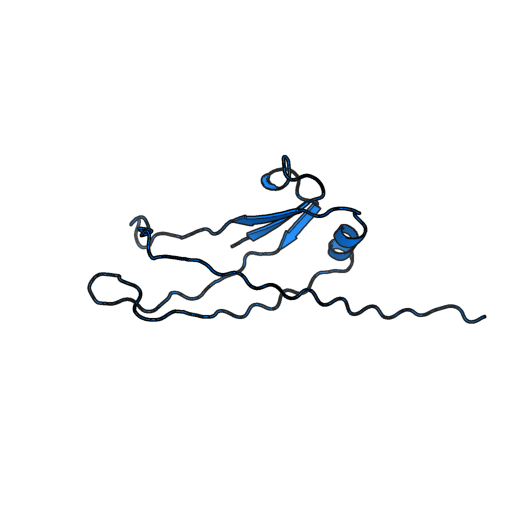.00 69.12 72 THR A CA 1
ATOM 525 C C . THR A 1 72 ? -14.356 13.284 10.746 1.00 69.12 72 THR A C 1
ATOM 527 O O . THR A 1 72 ? -14.157 13.253 11.956 1.00 69.12 72 THR A O 1
ATOM 530 N N . ASN A 1 73 ? -14.840 14.376 10.142 1.00 70.31 73 ASN A N 1
ATOM 531 C CA . ASN A 1 73 ? -15.244 15.600 10.856 1.00 70.31 73 ASN A CA 1
ATOM 532 C C . ASN A 1 73 ? -14.171 16.152 11.823 1.00 70.31 73 ASN A C 1
ATOM 534 O O . ASN A 1 73 ? -14.471 16.465 12.974 1.00 70.31 73 ASN A O 1
ATOM 538 N N . ASN A 1 74 ? -12.913 16.243 11.375 1.00 69.50 74 ASN A N 1
ATOM 539 C CA . ASN A 1 74 ? -11.747 16.644 12.185 1.00 69.50 74 ASN A CA 1
ATOM 540 C C . ASN A 1 74 ? -11.429 15.734 13.388 1.00 69.50 74 ASN A C 1
ATOM 542 O O . ASN A 1 74 ? -10.572 16.080 14.203 1.00 69.50 74 ASN A O 1
ATOM 546 N N . GLN A 1 75 ? -12.064 14.567 13.511 1.00 69.38 75 GLN A N 1
ATOM 547 C CA . GLN A 1 75 ? -11.690 13.583 14.520 1.00 69.38 75 GLN A CA 1
ATOM 548 C C . GLN A 1 75 ? -10.555 12.707 14.004 1.00 69.38 75 GLN A C 1
ATOM 550 O O . GLN A 1 75 ? -10.644 12.125 12.925 1.00 69.38 75 GLN A O 1
ATOM 555 N N . ILE A 1 76 ? -9.485 12.613 14.789 1.00 71.75 76 ILE A N 1
ATOM 556 C CA . ILE A 1 76 ? -8.331 11.766 14.487 1.00 71.75 76 ILE A CA 1
ATOM 557 C C . ILE A 1 76 ? -8.754 10.298 14.619 1.00 71.75 76 ILE A C 1
ATOM 559 O O . ILE A 1 76 ? -9.389 9.917 15.604 1.00 71.75 76 ILE A O 1
ATOM 563 N N . VAL A 1 77 ? -8.379 9.467 13.645 1.00 76.50 77 VAL A N 1
ATOM 564 C CA . VAL A 1 77 ? -8.562 8.013 13.730 1.00 76.50 77 VAL A CA 1
ATOM 565 C C . VAL A 1 77 ? -7.698 7.469 14.868 1.00 76.50 77 VAL A C 1
ATOM 567 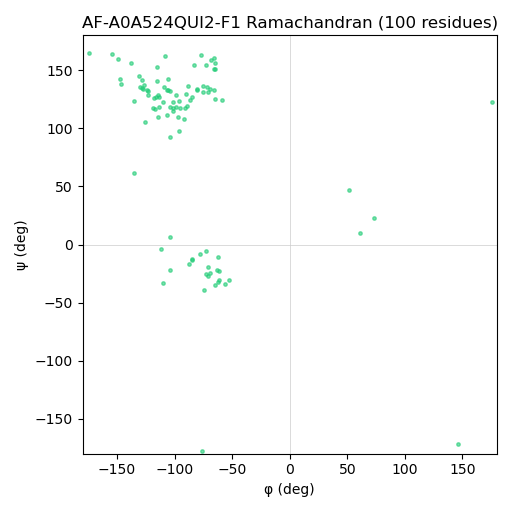O O . VAL A 1 77 ? -6.488 7.694 14.904 1.00 76.50 77 VAL A O 1
ATOM 570 N N . ARG A 1 78 ? -8.308 6.744 15.809 1.00 77.12 78 ARG A N 1
ATOM 571 C CA . ARG A 1 78 ? -7.584 6.101 16.910 1.00 77.12 78 ARG A CA 1
ATOM 572 C C . ARG A 1 78 ? -7.197 4.679 16.515 1.00 77.12 78 ARG A C 1
ATOM 574 O O . ARG A 1 78 ? -8.056 3.808 16.502 1.00 77.12 78 ARG A O 1
ATOM 581 N N . VAL A 1 79 ? -5.907 4.459 16.273 1.00 79.75 79 VAL A N 1
ATOM 582 C CA . VAL A 1 79 ? -5.330 3.124 16.058 1.00 79.75 79 VAL A CA 1
ATOM 583 C C . VAL A 1 79 ? -5.094 2.444 17.407 1.00 79.75 79 VAL A C 1
ATOM 585 O O . VAL A 1 79 ? -4.581 3.059 18.350 1.00 79.75 79 VAL A O 1
ATOM 588 N N . ARG A 1 80 ? -5.493 1.182 17.519 1.00 80.44 80 ARG A N 1
ATOM 589 C CA . ARG A 1 80 ? -5.315 0.328 18.697 1.00 80.44 80 ARG A CA 1
ATOM 590 C C . ARG A 1 80 ? -4.264 -0.737 18.415 1.00 80.44 80 ARG A C 1
ATOM 592 O O . ARG A 1 80 ? -3.978 -1.058 17.272 1.00 80.44 80 ARG A O 1
ATOM 599 N N . ALA A 1 81 ? -3.728 -1.336 19.476 1.00 79.88 81 ALA A N 1
ATOM 600 C CA . ALA A 1 81 ? -2.738 -2.409 19.355 1.00 79.88 81 ALA A CA 1
ATOM 601 C C . ALA A 1 81 ? -3.276 -3.673 18.654 1.00 79.88 81 ALA A C 1
ATOM 603 O O . ALA A 1 81 ? -2.492 -4.472 18.161 1.00 79.88 81 ALA A O 1
ATOM 604 N N . SER A 1 82 ? -4.598 -3.863 18.639 1.00 80.00 82 SER A N 1
ATOM 605 C CA . SER A 1 82 ? -5.274 -4.964 17.945 1.00 80.00 82 SER A CA 1
ATOM 606 C C . SER A 1 82 ? -5.543 -4.685 16.469 1.00 80.00 82 SER A C 1
ATOM 608 O O . SER A 1 82 ? -5.931 -5.602 15.752 1.00 80.00 82 SER A O 1
ATOM 610 N N . ASP A 1 83 ? -5.414 -3.433 16.033 1.00 76.75 83 ASP A N 1
ATOM 611 C CA . ASP A 1 83 ? -5.711 -3.063 14.657 1.00 76.75 83 ASP A CA 1
ATOM 612 C C . ASP A 1 83 ? -4.509 -3.436 13.791 1.00 76.75 83 ASP A C 1
ATOM 614 O O . ASP A 1 83 ? -3.361 -3.140 14.133 1.00 76.75 83 ASP A O 1
ATOM 618 N N . TYR A 1 84 ? -4.769 -4.088 12.665 1.00 80.69 84 TYR A N 1
ATOM 619 C CA . TYR A 1 84 ? -3.732 -4.522 11.743 1.00 80.69 84 TYR A CA 1
ATOM 620 C C . TYR A 1 84 ? -4.155 -4.264 10.298 1.00 80.69 84 TYR A C 1
ATOM 622 O O . TYR A 1 84 ? -5.341 -4.172 9.982 1.00 80.69 84 TYR A O 1
ATOM 630 N N . PHE A 1 85 ? -3.156 -4.150 9.427 1.00 76.38 85 PHE A N 1
ATOM 631 C CA . PHE A 1 85 ? -3.320 -4.206 7.982 1.00 76.38 85 PHE A CA 1
ATOM 632 C C . PHE A 1 85 ? -2.535 -5.410 7.494 1.00 76.38 85 PHE A C 1
ATOM 634 O O . PHE A 1 85 ? -1.343 -5.514 7.787 1.00 76.38 85 PHE A O 1
ATOM 641 N N . ASP A 1 86 ? -3.197 -6.295 6.759 1.00 81.62 86 ASP A N 1
ATOM 642 C CA . ASP A 1 86 ? -2.522 -7.343 6.009 1.00 81.62 86 ASP A CA 1
ATOM 643 C C . ASP A 1 86 ? -2.545 -6.990 4.520 1.00 81.62 86 ASP A C 1
ATOM 645 O O . ASP A 1 86 ? -3.571 -6.561 3.983 1.00 81.62 86 ASP A O 1
ATOM 649 N N . ILE A 1 87 ? -1.394 -7.111 3.864 1.00 72.56 87 ILE A N 1
ATOM 650 C CA . ILE A 1 87 ? -1.223 -6.787 2.448 1.00 72.56 87 ILE A CA 1
ATOM 651 C C . ILE A 1 87 ? -0.625 -8.010 1.769 1.00 72.56 87 ILE A C 1
ATOM 653 O O . ILE A 1 87 ? 0.571 -8.275 1.869 1.00 72.56 87 ILE A O 1
ATOM 657 N N . ASN A 1 88 ? -1.467 -8.708 1.015 1.00 77.31 88 ASN A N 1
ATOM 658 C CA . ASN A 1 88 ? -1.066 -9.833 0.187 1.00 77.31 88 ASN A CA 1
ATOM 659 C C . ASN A 1 88 ? -1.020 -9.383 -1.276 1.00 77.31 88 ASN A C 1
ATOM 661 O O . ASN A 1 88 ? -2.028 -8.954 -1.834 1.00 77.31 88 ASN A O 1
ATOM 665 N N . GLY A 1 89 ? 0.163 -9.451 -1.887 1.00 66.50 89 GLY A N 1
ATOM 666 C CA . GLY A 1 89 ? 0.381 -9.061 -3.279 1.00 66.50 89 GLY A CA 1
ATOM 667 C C . GLY A 1 89 ? 0.776 -10.257 -4.135 1.00 66.50 89 GLY A C 1
ATOM 668 O O . GLY A 1 89 ? 1.722 -10.968 -3.805 1.00 66.50 89 GLY A O 1
ATOM 669 N N . ILE A 1 90 ? 0.083 -10.448 -5.257 1.00 73.81 90 ILE A N 1
ATOM 670 C CA . ILE A 1 90 ? 0.492 -11.370 -6.318 1.00 73.81 90 ILE A CA 1
ATOM 671 C C . ILE A 1 90 ? 0.918 -10.513 -7.506 1.00 73.81 90 ILE A C 1
ATOM 673 O O . ILE A 1 90 ? 0.146 -9.684 -7.982 1.00 73.81 90 ILE A O 1
ATOM 677 N N . VAL A 1 91 ? 2.155 -10.696 -7.965 1.00 66.56 91 VAL A N 1
ATOM 678 C CA . VAL A 1 91 ? 2.657 -10.052 -9.181 1.00 66.56 91 VAL A CA 1
ATOM 679 C C . VAL A 1 91 ? 2.561 -11.059 -10.317 1.00 66.56 91 VAL A C 1
ATOM 681 O O . VAL A 1 91 ? 3.195 -12.111 -10.267 1.00 66.56 91 VAL A O 1
ATOM 684 N N . GLU A 1 92 ? 1.780 -10.730 -11.341 1.00 69.38 92 GLU A N 1
ATOM 685 C CA . GLU A 1 92 ? 1.685 -11.509 -12.573 1.00 69.38 92 GLU A CA 1
ATOM 686 C C . GLU A 1 92 ? 2.253 -10.691 -13.737 1.00 69.38 92 GLU A C 1
ATOM 688 O O . GLU A 1 92 ? 1.853 -9.549 -13.961 1.00 69.38 92 GLU A O 1
ATOM 693 N N . ILE A 1 93 ? 3.193 -11.275 -14.485 1.00 65.25 93 ILE A N 1
ATOM 694 C CA . ILE A 1 93 ? 3.770 -10.663 -15.685 1.00 65.25 93 ILE A CA 1
ATOM 695 C C . ILE A 1 93 ? 3.372 -11.517 -16.885 1.00 65.25 93 ILE A C 1
ATOM 697 O O . ILE A 1 93 ? 3.876 -12.623 -17.072 1.00 65.25 93 ILE A O 1
ATOM 701 N N . SER A 1 94 ? 2.489 -10.981 -17.723 1.00 66.69 94 SER A N 1
ATOM 702 C CA . SER A 1 94 ? 2.142 -11.574 -19.014 1.00 66.69 94 SER A CA 1
ATOM 703 C C . SER A 1 94 ? 2.968 -10.921 -20.123 1.00 66.69 94 SER A C 1
ATOM 705 O O . SER A 1 94 ? 2.622 -9.849 -20.614 1.00 66.69 94 SER A O 1
ATOM 707 N N . ALA A 1 95 ? 4.063 -11.564 -20.535 1.00 58.19 95 ALA A N 1
ATOM 708 C CA . ALA A 1 95 ? 4.869 -11.126 -21.674 1.00 58.19 95 ALA A CA 1
ATOM 709 C C . ALA A 1 95 ? 4.513 -11.938 -22.928 1.00 58.19 95 ALA A C 1
ATOM 711 O O . ALA A 1 95 ? 4.537 -13.168 -22.910 1.00 58.19 95 ALA A O 1
ATOM 712 N N . ARG A 1 96 ? 4.217 -11.256 -24.041 1.00 61.75 96 ARG A N 1
ATOM 713 C CA . ARG A 1 96 ? 4.179 -11.884 -25.369 1.00 61.75 96 ARG A CA 1
ATOM 714 C C . ARG A 1 96 ? 5.517 -11.634 -26.050 1.00 61.75 96 ARG A C 1
ATOM 716 O O . ARG A 1 96 ? 5.819 -10.500 -26.402 1.00 61.75 96 ARG A O 1
ATOM 723 N N . VAL A 1 97 ? 6.313 -12.684 -26.212 1.00 51.50 97 VAL A N 1
ATOM 724 C CA . VAL A 1 97 ? 7.571 -12.620 -26.963 1.00 51.50 97 VAL A CA 1
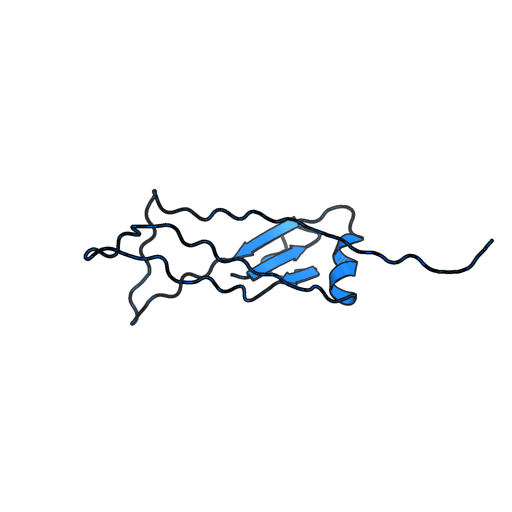ATOM 725 C C . VAL A 1 97 ? 7.276 -12.969 -28.425 1.00 51.50 97 VAL A C 1
ATOM 727 O O . VAL A 1 97 ? 6.817 -14.074 -28.704 1.00 51.50 97 VAL A O 1
ATOM 730 N N . GLY A 1 98 ? 7.506 -12.023 -29.339 1.00 56.34 98 GLY A N 1
ATOM 731 C CA . GLY A 1 98 ? 7.420 -12.220 -30.792 1.00 56.34 98 GLY A CA 1
ATOM 732 C C . GLY A 1 98 ? 7.642 -10.898 -31.553 1.00 56.34 98 GLY A C 1
ATOM 733 O O . GLY A 1 98 ? 6.920 -9.941 -31.303 1.00 56.34 98 GLY A O 1
ATOM 734 N N . GLY A 1 99 ? 8.610 -10.770 -32.461 1.00 51.78 99 GLY A N 1
ATOM 735 C CA . GLY A 1 99 ? 9.445 -11.833 -33.002 1.00 51.78 99 GLY A CA 1
ATOM 736 C C . GLY A 1 99 ? 10.561 -11.360 -33.929 1.00 51.78 99 GLY A C 1
ATOM 737 O O . GLY A 1 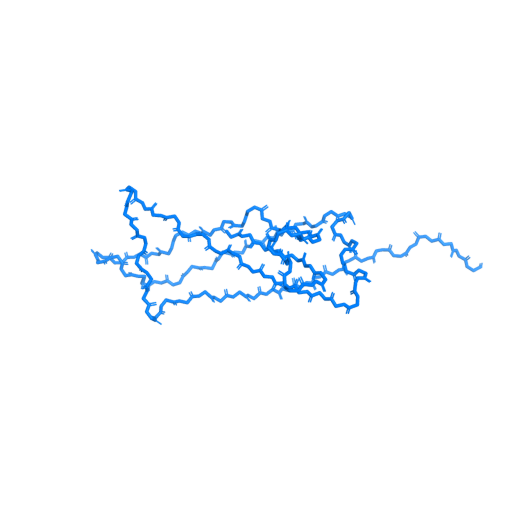99 ? 10.558 -10.230 -34.401 1.00 51.78 99 GLY A O 1
ATOM 738 N N . GLU A 1 100 ? 11.492 -12.276 -34.160 1.00 44.34 100 GLU A N 1
ATOM 739 C CA . GLU A 1 100 ? 11.909 -12.709 -35.491 1.00 44.34 100 GLU A CA 1
ATOM 740 C C . GLU A 1 100 ? 12.276 -14.198 -35.383 1.00 44.34 100 GLU A C 1
ATOM 742 O O . GLU A 1 100 ? 12.815 -14.646 -34.366 1.00 44.34 100 GLU A O 1
ATOM 747 N N . ASP A 1 101 ? 11.853 -14.951 -36.395 1.00 47.66 101 ASP A N 1
ATOM 748 C CA . ASP A 1 101 ? 12.086 -16.379 -36.584 1.00 47.66 101 ASP A CA 1
ATOM 749 C C . ASP A 1 101 ? 13.575 -16.661 -36.878 1.00 47.66 101 ASP A C 1
ATOM 751 O O . ASP A 1 101 ? 14.309 -15.767 -37.295 1.00 47.66 101 ASP A O 1
ATOM 755 N N . PHE A 1 102 ? 14.015 -17.903 -36.644 1.00 41.56 102 PHE A N 1
ATOM 756 C CA . PHE A 1 102 ? 15.363 -18.383 -36.991 1.00 41.56 102 PHE A CA 1
ATOM 757 C C . PHE A 1 102 ? 15.703 -18.229 -38.479 1.00 41.56 102 PHE A C 1
ATOM 759 O O . PHE A 1 102 ? 14.811 -18.499 -39.318 1.00 41.56 102 PHE A O 1
#

pLDDT: mean 80.23, std 11.31, range [41.56, 96.0]

Solvent-accessible surface area (backbone atoms only — not comparable to full-atom values): 7192 Å² total; per-residue (Å²): 55,39,36,29,31,15,77,45,77,93,40,24,92,83,62,43,76,45,73,52,66,83,45,84,72,76,84,55,52,55,49,99,84,71,44,77,75,47,89,69,88,71,88,80,88,82,86,7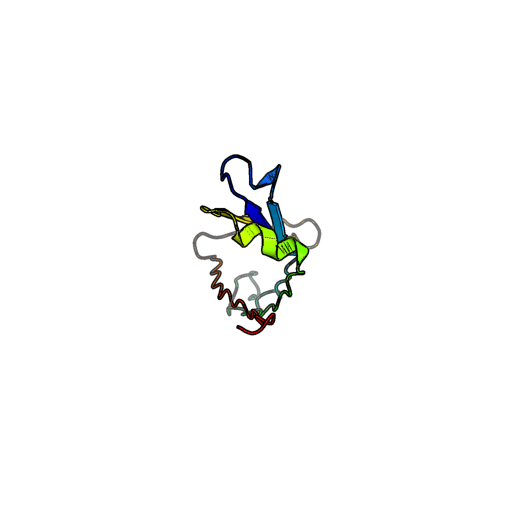7,53,78,79,61,54,57,61,72,75,46,95,50,76,39,76,49,75,49,80,75,75,80,48,64,95,90,39,77,69,84,85,51,94,87,65,82,86,87,86,88,83,86,89,82,84,90,79,86,89,80,87,82,83,136